Protein AF-A0A8T4JM76-F1 (afdb_monomer_lite)

Foldseek 3Di:
DDKDKDFQDDDPPDDDQAQDDDPPSPRVVVVVVCCVVVVDDDGTDIDDPPDPPDDDADPNHD

Structure (mmCIF, N/CA/C/O backbone):
data_AF-A0A8T4JM76-F1
#
_entry.id   AF-A0A8T4JM76-F1
#
loop_
_atom_site.group_PDB
_atom_site.id
_atom_site.type_symbol
_atom_site.label_atom_id
_atom_site.label_alt_id
_atom_site.label_comp_id
_atom_site.label_asym_id
_atom_site.label_entity_id
_atom_site.label_seq_id
_atom_site.pdbx_PDB_ins_code
_atom_site.Cartn_x
_atom_site.Cartn_y
_atom_site.Cartn_z
_atom_site.occupancy
_atom_site.B_iso_or_equiv
_atom_site.auth_seq_id
_atom_site.auth_comp_id
_atom_site.auth_asym_id
_atom_site.auth_atom_id
_atom_site.pdbx_PDB_model_num
ATOM 1 N N . MET A 1 1 ? 12.657 17.259 -9.004 1.00 57.69 1 MET A N 1
ATOM 2 C CA . MET A 1 1 ? 12.926 16.718 -7.649 1.00 57.69 1 MET A CA 1
ATOM 3 C C . MET A 1 1 ? 12.264 17.561 -6.569 1.00 57.69 1 MET A C 1
ATOM 5 O O . MET A 1 1 ? 12.899 18.010 -5.615 1.00 57.69 1 MET A O 1
ATOM 9 N N . ALA A 1 2 ? 10.953 17.732 -6.676 1.00 64.12 2 ALA A N 1
ATOM 10 C CA . ALA A 1 2 ? 10.123 18.174 -5.571 1.00 64.12 2 ALA A CA 1
ATOM 11 C C . ALA A 1 2 ? 9.242 16.997 -5.143 1.00 64.12 2 ALA A C 1
ATOM 13 O O . ALA A 1 2 ? 8.201 16.732 -5.736 1.00 64.12 2 ALA A O 1
ATOM 14 N N . LEU A 1 3 ? 9.653 16.294 -4.084 1.00 80.38 3 LEU A N 1
ATOM 15 C CA . LEU A 1 3 ? 8.766 15.364 -3.391 1.00 80.38 3 LEU A CA 1
ATOM 16 C C . LEU A 1 3 ? 7.778 16.181 -2.561 1.00 80.38 3 LEU A C 1
ATOM 18 O O . LEU A 1 3 ? 8.173 16.838 -1.594 1.00 80.38 3 LEU A O 1
ATOM 22 N N . LYS A 1 4 ? 6.491 16.116 -2.901 1.00 91.06 4 LYS A N 1
ATOM 23 C CA . LYS A 1 4 ? 5.438 16.725 -2.085 1.00 91.06 4 LYS A CA 1
ATOM 24 C C . LYS A 1 4 ? 4.536 15.644 -1.506 1.00 91.06 4 LYS A C 1
ATOM 26 O O . LYS A 1 4 ? 3.974 14.833 -2.232 1.00 91.06 4 LYS A O 1
ATOM 31 N N . LEU A 1 5 ? 4.375 15.665 -0.187 1.00 92.81 5 LEU A N 1
ATOM 32 C CA . LEU A 1 5 ? 3.414 14.829 0.522 1.00 92.81 5 LEU A CA 1
ATOM 33 C C . LEU A 1 5 ? 2.127 15.626 0.765 1.00 92.81 5 LEU A C 1
ATOM 35 O O . LEU A 1 5 ? 2.142 16.647 1.455 1.00 92.81 5 LEU A O 1
ATOM 39 N N . GLU A 1 6 ? 1.009 15.144 0.228 1.00 95.56 6 GLU A N 1
ATOM 40 C CA . GLU A 1 6 ? -0.327 15.664 0.521 1.00 95.56 6 GLU A CA 1
ATOM 41 C C . GLU A 1 6 ? -1.080 14.659 1.394 1.00 95.56 6 GLU A C 1
ATOM 43 O O . GLU A 1 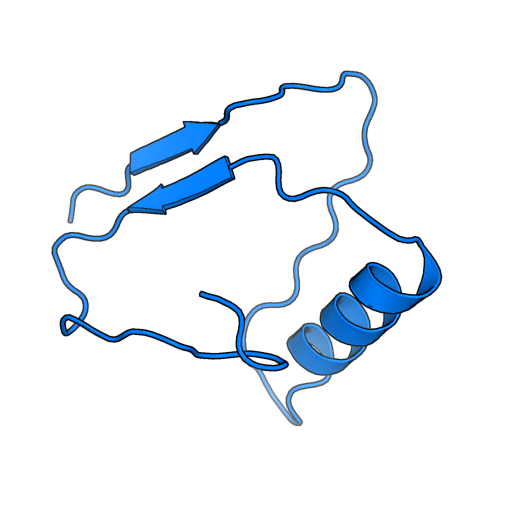6 ? -1.342 13.539 0.968 1.00 95.56 6 GLU A O 1
ATOM 48 N N . LEU A 1 7 ? -1.429 15.058 2.622 1.00 95.94 7 LEU A N 1
ATOM 49 C CA . LEU A 1 7 ? -2.223 14.250 3.553 1.00 95.94 7 LEU A CA 1
ATOM 50 C C . LEU A 1 7 ? -3.580 14.910 3.799 1.00 95.94 7 LEU A C 1
ATOM 52 O O . LEU A 1 7 ? -3.637 16.072 4.207 1.00 95.94 7 LEU A O 1
ATOM 56 N N . TRP A 1 8 ? -4.652 14.144 3.631 1.00 97.38 8 TRP A N 1
ATOM 57 C CA . TRP A 1 8 ? -6.028 14.519 3.959 1.00 97.38 8 TRP A CA 1
ATOM 58 C C . TRP A 1 8 ? -6.392 14.171 5.408 1.00 97.38 8 TRP A C 1
ATOM 60 O O . TRP A 1 8 ? -7.179 14.881 6.030 1.00 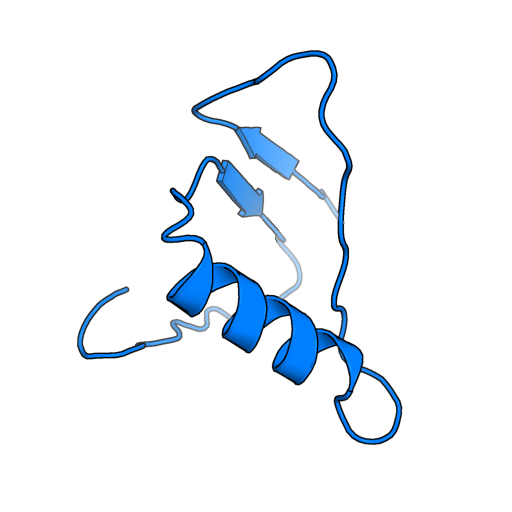97.38 8 TRP A O 1
ATOM 70 N N . LYS A 1 9 ? -5.782 13.122 5.983 1.00 96.88 9 LYS A N 1
ATOM 71 C CA . LYS A 1 9 ? -5.912 12.760 7.409 1.00 96.88 9 LYS A CA 1
ATOM 72 C C . LYS A 1 9 ? -4.541 12.547 8.055 1.00 96.88 9 LYS A C 1
ATOM 74 O O . LYS A 1 9 ? -3.598 12.109 7.405 1.00 96.88 9 LYS A O 1
ATOM 79 N N . LYS A 1 10 ? -4.427 12.877 9.348 1.00 95.94 10 LYS A N 1
ATOM 80 C CA . LYS A 1 10 ? -3.176 12.799 10.133 1.00 95.94 10 LYS A CA 1
ATOM 81 C C . LYS A 1 10 ? -3.415 12.127 11.496 1.00 95.94 10 LYS A C 1
ATOM 83 O O . LYS A 1 10 ? -3.479 12.826 12.511 1.00 95.94 10 LYS A O 1
ATOM 88 N N . PRO A 1 11 ? -3.618 10.798 11.534 1.00 94.56 11 PRO A N 1
ATOM 89 C CA . PRO A 1 11 ? -3.795 10.065 12.787 1.00 94.56 11 PRO A CA 1
ATOM 90 C C . PRO A 1 11 ? -2.539 10.166 13.672 1.00 94.56 11 PRO A C 1
ATOM 92 O O . PRO A 1 11 ? -1.426 10.345 13.178 1.00 94.56 11 PRO A O 1
ATOM 95 N N . LYS A 1 12 ? -2.713 10.075 14.995 1.00 96.44 12 LYS A N 1
ATOM 96 C CA . LYS A 1 12 ? -1.621 10.154 15.983 1.00 96.44 12 LYS A CA 1
ATOM 97 C C . LYS A 1 12 ? -1.356 8.782 16.597 1.00 96.44 12 LYS A C 1
ATOM 99 O O . LYS A 1 12 ? -2.277 7.983 16.712 1.00 96.44 12 LYS A O 1
ATOM 104 N N . GLY A 1 13 ? -0.113 8.542 17.023 1.00 96.44 13 GLY A N 1
ATOM 105 C CA . GLY A 1 13 ? 0.275 7.281 17.668 1.00 96.44 13 GLY A CA 1
ATOM 106 C C . GLY A 1 13 ? 0.203 6.069 16.736 1.00 96.44 13 GLY A C 1
ATOM 107 O O . GLY A 1 13 ? -0.122 4.978 17.188 1.00 96.44 13 GLY A O 1
ATOM 108 N N . VAL A 1 14 ? 0.446 6.270 15.438 1.00 95.69 14 VAL A N 1
ATOM 109 C CA . VAL A 1 14 ? 0.361 5.209 14.428 1.00 95.69 14 VAL A CA 1
ATOM 110 C C . VAL A 1 14 ? 1.672 4.450 14.268 1.00 95.69 14 VAL A C 1
ATOM 112 O O . VAL A 1 14 ? 2.754 5.017 14.418 1.00 95.69 14 VAL A O 1
ATOM 115 N N . THR A 1 15 ? 1.562 3.182 13.883 1.00 96.94 15 THR A N 1
ATOM 116 C CA . THR A 1 15 ? 2.666 2.402 13.318 1.00 96.94 15 THR A CA 1
ATOM 117 C C . THR A 1 15 ? 2.661 2.575 11.802 1.00 96.94 15 THR A C 1
ATOM 119 O O . THR A 1 15 ? 1.624 2.393 11.167 1.00 96.94 15 THR A O 1
ATOM 122 N N . ILE A 1 16 ? 3.807 2.937 11.223 1.00 95.56 16 ILE A N 1
ATOM 123 C CA . ILE A 1 16 ? 3.971 3.068 9.770 1.00 95.56 16 ILE A CA 1
ATOM 124 C C . ILE A 1 16 ? 4.524 1.751 9.226 1.00 95.56 16 ILE A C 1
ATOM 126 O O . ILE A 1 16 ? 5.528 1.251 9.730 1.00 95.56 16 ILE A O 1
ATOM 130 N N . ILE A 1 17 ? 3.869 1.216 8.198 1.00 97.00 17 ILE A N 1
ATOM 131 C CA . ILE A 1 17 ? 4.321 0.055 7.428 1.00 97.00 17 ILE A CA 1
ATOM 132 C C . ILE A 1 17 ? 4.584 0.539 6.002 1.00 97.00 17 ILE A C 1
ATOM 134 O O . ILE A 1 17 ? 3.803 1.313 5.454 1.00 97.00 17 ILE A O 1
ATOM 138 N N . GLU A 1 18 ? 5.701 0.111 5.430 1.00 95.88 18 GLU A N 1
ATOM 139 C CA . GLU A 1 18 ? 6.219 0.566 4.143 1.00 95.88 18 GLU A CA 1
ATOM 140 C C . GLU A 1 18 ? 6.505 -0.670 3.271 1.00 95.88 18 GLU A C 1
ATOM 142 O O . GLU A 1 18 ? 6.930 -1.705 3.788 1.00 95.88 18 GLU A O 1
ATOM 147 N N . GLY A 1 19 ? 6.185 -0.589 1.978 1.00 96.00 19 GLY A N 1
ATOM 148 C CA . GLY A 1 19 ? 6.158 -1.726 1.056 1.00 96.00 19 GLY A CA 1
ATOM 149 C C . GLY A 1 19 ? 6.685 -1.377 -0.331 1.00 96.00 19 GLY A C 1
ATOM 150 O O . GLY A 1 19 ? 6.026 -1.671 -1.325 1.00 96.00 19 GLY A O 1
ATOM 151 N N . PHE A 1 20 ? 7.843 -0.724 -0.424 1.00 94.44 20 PHE A N 1
ATOM 152 C CA . PHE A 1 20 ? 8.441 -0.346 -1.699 1.00 94.44 20 PHE A CA 1
ATOM 153 C C . PHE A 1 20 ? 8.890 -1.575 -2.502 1.00 94.44 20 PHE A C 1
ATOM 155 O O . PHE A 1 20 ? 9.266 -2.605 -1.930 1.00 94.44 20 PHE A O 1
ATOM 162 N N . PRO A 1 21 ? 8.902 -1.478 -3.844 1.00 94.94 21 PRO A N 1
ATOM 163 C CA . PRO A 1 21 ? 9.393 -2.547 -4.702 1.00 94.94 21 PRO A CA 1
ATOM 164 C C . PRO A 1 21 ? 10.812 -2.999 -4.330 1.00 94.94 21 PRO A C 1
ATOM 166 O O . PRO A 1 21 ? 11.729 -2.192 -4.183 1.00 94.94 21 PRO A O 1
ATOM 169 N N . GLY A 1 22 ? 10.992 -4.315 -4.227 1.00 94.75 22 GLY A N 1
ATOM 170 C CA . GLY A 1 22 ? 12.260 -4.959 -3.895 1.00 94.75 22 GLY A CA 1
ATOM 171 C C . GLY A 1 22 ? 12.299 -6.409 -4.381 1.00 94.75 22 GLY A C 1
ATOM 172 O O . GLY A 1 22 ? 11.469 -6.825 -5.195 1.00 94.75 22 GLY A O 1
ATOM 173 N N . PHE A 1 23 ? 13.252 -7.200 -3.881 1.00 96.06 23 PHE A N 1
ATOM 174 C CA . PHE A 1 23 ? 13.389 -8.608 -4.269 1.00 96.06 23 PHE A CA 1
ATOM 175 C C . PHE A 1 23 ? 12.107 -9.402 -4.000 1.00 96.06 23 PHE A C 1
ATOM 177 O O . PHE A 1 23 ? 11.562 -9.381 -2.898 1.00 96.06 23 PHE A O 1
ATOM 184 N N . GLY A 1 24 ? 11.620 -10.093 -5.035 1.00 96.25 24 GLY A N 1
ATOM 185 C CA . GLY A 1 24 ? 10.413 -10.918 -4.958 1.00 96.25 24 GLY A CA 1
ATOM 186 C C . GLY A 1 24 ? 9.120 -10.148 -4.673 1.00 96.25 24 GLY A C 1
ATOM 187 O O . GLY A 1 24 ? 8.110 -10.787 -4.408 1.00 96.25 24 GLY A O 1
ATOM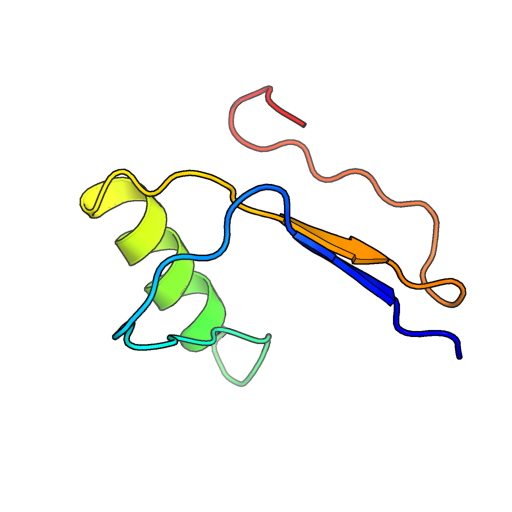 188 N N . LEU A 1 25 ? 9.142 -8.806 -4.699 1.00 97.31 25 LEU A N 1
ATOM 189 C CA . LEU A 1 25 ? 7.991 -7.937 -4.411 1.00 97.31 25 LEU A CA 1
ATOM 190 C C . LEU A 1 25 ? 7.301 -8.228 -3.065 1.00 97.31 25 LEU A C 1
ATOM 192 O O . LEU A 1 25 ? 6.128 -7.909 -2.886 1.00 97.31 25 LEU A O 1
ATOM 196 N N . VAL A 1 26 ? 8.034 -8.794 -2.100 1.00 97.56 26 VAL A N 1
ATOM 197 C CA . VAL A 1 26 ? 7.474 -9.219 -0.807 1.00 97.56 26 VAL A CA 1
ATOM 198 C C . VAL A 1 26 ? 6.837 -8.043 -0.063 1.00 97.56 26 VAL A C 1
ATOM 200 O O . VAL A 1 26 ? 5.746 -8.195 0.481 1.00 97.56 26 VAL A O 1
ATOM 203 N N . GLY A 1 27 ? 7.479 -6.869 -0.088 1.00 97.88 27 GLY A N 1
ATOM 204 C CA . GLY A 1 27 ? 6.960 -5.628 0.499 1.00 97.88 27 GLY A CA 1
ATOM 205 C C . GLY A 1 27 ? 5.593 -5.233 -0.075 1.00 97.88 27 GLY A C 1
ATOM 206 O O . GLY A 1 27 ? 4.617 -5.305 0.672 1.00 97.88 27 GLY A O 1
ATOM 207 N N . PRO A 1 28 ? 5.496 -4.910 -1.383 1.00 96.62 28 PRO A N 1
ATOM 208 C CA . PRO A 1 28 ? 4.238 -4.542 -2.031 1.00 96.62 28 PRO A CA 1
ATOM 209 C C . PRO A 1 28 ? 3.121 -5.571 -1.830 1.00 96.62 28 PRO A C 1
ATOM 211 O O . PRO A 1 28 ? 2.005 -5.196 -1.483 1.00 96.62 28 PRO A O 1
ATOM 214 N N . ILE A 1 29 ? 3.423 -6.869 -1.982 1.00 96.94 29 ILE A N 1
ATOM 215 C CA . ILE A 1 29 ? 2.443 -7.954 -1.795 1.00 96.94 29 ILE A CA 1
ATOM 216 C C . ILE A 1 29 ? 1.915 -7.966 -0.356 1.00 96.94 29 ILE A C 1
ATOM 218 O O . ILE A 1 29 ? 0.713 -8.090 -0.133 1.00 96.94 29 ILE A O 1
ATOM 222 N N . THR A 1 30 ? 2.805 -7.821 0.629 1.00 98.00 30 THR A N 1
ATOM 223 C CA . THR A 1 30 ? 2.418 -7.812 2.045 1.00 98.00 30 THR A CA 1
ATOM 224 C C . THR A 1 30 ? 1.586 -6.579 2.380 1.00 98.00 30 THR A C 1
ATOM 226 O O . THR A 1 30 ? 0.578 -6.697 3.074 1.00 98.00 30 THR A O 1
ATOM 229 N N . THR A 1 31 ? 1.972 -5.394 1.899 1.00 97.44 31 THR A N 1
ATOM 230 C CA . THR A 1 31 ? 1.212 -4.167 2.167 1.00 97.44 31 THR A CA 1
ATOM 231 C C . THR A 1 31 ? -0.152 -4.170 1.494 1.00 97.44 31 THR A C 1
ATOM 233 O O . THR A 1 31 ? -1.114 -3.767 2.139 1.00 97.44 31 THR A O 1
ATOM 236 N N . GLU A 1 32 ? -0.264 -4.681 0.266 1.00 94.44 32 GLU A N 1
ATOM 237 C CA . GLU A 1 32 ? -1.551 -4.813 -0.427 1.00 94.44 32 GLU A CA 1
ATOM 238 C C . GLU A 1 32 ? -2.487 -5.765 0.325 1.00 94.44 32 GLU A C 1
ATOM 240 O O . GLU A 1 32 ? -3.614 -5.408 0.665 1.00 94.44 32 GLU A O 1
ATOM 245 N N . PHE A 1 33 ? -1.974 -6.936 0.723 1.00 96.75 33 PHE A N 1
ATOM 246 C CA . PHE A 1 33 ? -2.723 -7.884 1.545 1.00 96.75 33 PHE A CA 1
ATOM 247 C C . PHE A 1 33 ? -3.248 -7.234 2.836 1.00 96.75 33 PHE A C 1
ATOM 249 O O . PHE A 1 33 ? -4.407 -7.427 3.206 1.00 96.75 33 PHE A O 1
ATOM 256 N N . LEU A 1 34 ? -2.419 -6.446 3.529 1.00 97.69 34 LEU A N 1
ATOM 257 C CA . LEU A 1 34 ? -2.827 -5.748 4.750 1.00 97.69 34 LEU A CA 1
ATOM 258 C C . LEU A 1 34 ? -3.872 -4.657 4.484 1.00 97.69 34 LEU A C 1
ATOM 260 O O . LEU A 1 34 ? -4.798 -4.523 5.285 1.00 97.69 34 LEU A O 1
ATOM 264 N N . ILE A 1 35 ? -3.748 -3.896 3.393 1.00 95.25 35 ILE A N 1
ATOM 265 C CA . ILE A 1 35 ? -4.710 -2.854 3.001 1.00 95.25 35 ILE A CA 1
ATOM 266 C C . ILE A 1 35 ? -6.109 -3.458 2.840 1.00 95.25 35 ILE A C 1
ATOM 268 O O . ILE A 1 35 ? -7.058 -2.946 3.450 1.00 95.25 35 ILE A O 1
ATOM 272 N N . ASP A 1 36 ? -6.209 -4.580 2.124 1.00 93.38 36 ASP A N 1
ATOM 273 C CA . ASP A 1 36 ? -7.465 -5.288 1.862 1.00 93.38 36 ASP A CA 1
ATOM 274 C C . ASP A 1 36 ? -8.090 -5.871 3.135 1.00 93.38 36 ASP A C 1
ATOM 276 O O . ASP A 1 36 ? -9.290 -5.728 3.388 1.00 93.38 36 ASP A O 1
ATOM 280 N N . HIS A 1 37 ? -7.277 -6.513 3.978 1.00 97.25 37 HIS A N 1
ATOM 281 C CA . HIS A 1 37 ? -7.775 -7.244 5.146 1.00 97.25 37 HIS A CA 1
ATOM 282 C C . HIS A 1 37 ? -8.072 -6.335 6.341 1.00 97.25 37 HIS A C 1
ATOM 284 O O . HIS A 1 37 ? -9.008 -6.600 7.099 1.00 97.25 37 HIS A O 1
ATOM 290 N N . LEU A 1 38 ? -7.313 -5.248 6.510 1.00 96.62 38 LEU A N 1
ATOM 291 C CA . LEU A 1 38 ? -7.553 -4.253 7.558 1.00 96.62 38 LEU A CA 1
ATOM 292 C C . LEU A 1 38 ? -8.572 -3.189 7.138 1.00 96.62 38 LEU A C 1
ATOM 294 O O . LEU A 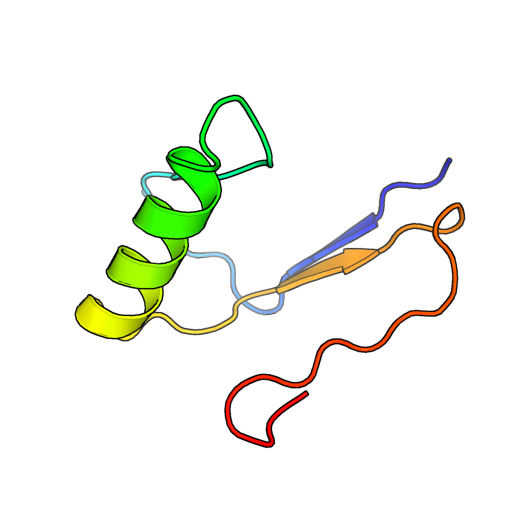1 38 ? -8.983 -2.392 7.982 1.00 96.62 38 LEU A O 1
ATOM 298 N N . LYS A 1 39 ? -8.999 -3.187 5.865 1.00 93.69 39 LYS A N 1
ATOM 299 C CA . LYS A 1 39 ? -9.961 -2.229 5.297 1.00 93.69 39 LYS A CA 1
ATOM 300 C C . LYS A 1 39 ? -9.524 -0.788 5.546 1.00 93.69 39 LYS A C 1
ATOM 302 O O . LYS A 1 39 ? -10.273 0.030 6.084 1.00 93.69 39 LYS A O 1
ATOM 307 N N . THR A 1 40 ? -8.267 -0.514 5.216 1.00 94.31 40 THR A N 1
ATOM 308 C CA . THR A 1 40 ? -7.671 0.805 5.443 1.00 94.31 40 THR A CA 1
ATOM 309 C C . THR A 1 40 ? -8.315 1.873 4.556 1.00 94.31 40 THR A C 1
ATOM 311 O O . THR A 1 40 ? -8.951 1.579 3.546 1.00 94.31 40 THR A O 1
ATOM 314 N N . GLU A 1 41 ? -8.160 3.136 4.946 1.00 93.75 41 GLU A N 1
ATOM 315 C CA . GLU A 1 41 ? -8.616 4.288 4.170 1.00 93.75 41 GLU A CA 1
ATOM 316 C C . GLU A 1 41 ? -7.410 5.014 3.569 1.00 93.75 41 GLU A C 1
ATOM 318 O O . GLU A 1 41 ? -6.406 5.230 4.251 1.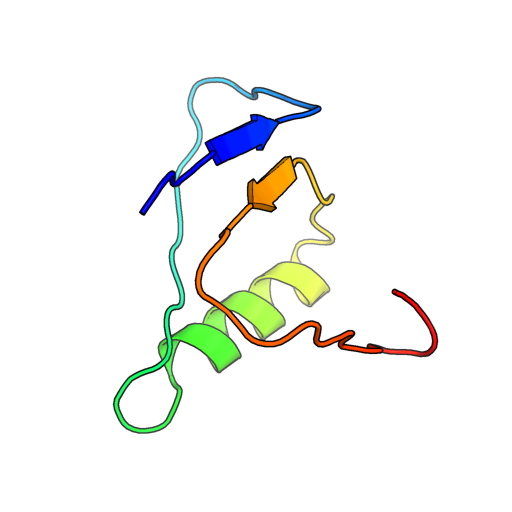00 93.75 41 GLU A O 1
ATOM 323 N N . GLN A 1 42 ? -7.520 5.457 2.315 1.00 93.62 42 GLN A N 1
ATOM 324 C CA . GLN A 1 42 ? -6.504 6.307 1.706 1.00 93.62 42 GLN A CA 1
ATOM 325 C C . GLN A 1 42 ? -6.487 7.688 2.384 1.00 93.62 42 GLN A C 1
ATOM 327 O O . GLN A 1 42 ? -7.452 8.448 2.315 1.00 93.62 42 GLN A O 1
ATOM 332 N N . ILE A 1 43 ? -5.372 8.038 3.030 1.00 96.19 43 ILE A N 1
ATOM 333 C CA . ILE A 1 43 ? -5.242 9.293 3.797 1.00 96.19 43 ILE A CA 1
ATOM 334 C C . ILE A 1 43 ? -4.365 10.350 3.131 1.00 96.19 43 ILE A C 1
ATOM 336 O O . ILE A 1 43 ? -4.217 11.444 3.677 1.00 96.19 43 ILE A O 1
ATOM 340 N N . GLY A 1 44 ? -3.766 10.043 1.985 1.00 95.12 44 GLY A N 1
ATOM 341 C CA . GLY A 1 44 ? -2.916 10.974 1.261 1.00 95.12 44 GLY A CA 1
ATOM 342 C C . GLY A 1 44 ? -2.292 10.378 0.009 1.00 95.12 44 GLY A C 1
ATOM 343 O O . GLY A 1 44 ? -2.639 9.277 -0.424 1.00 95.12 44 GLY A O 1
ATOM 344 N N . ARG A 1 45 ? -1.349 11.130 -0.558 1.00 93.19 45 ARG A N 1
ATOM 345 C CA . ARG A 1 45 ? -0.551 10.744 -1.722 1.00 93.19 45 ARG A CA 1
ATOM 346 C C . ARG A 1 45 ? 0.793 11.466 -1.748 1.00 93.19 45 ARG A C 1
ATOM 348 O O . ARG A 1 45 ? 0.930 12.583 -1.240 1.00 93.19 45 ARG A O 1
ATOM 355 N N . PHE A 1 46 ? 1.755 10.842 -2.411 1.00 91.50 46 PHE A N 1
ATOM 356 C CA . PHE A 1 46 ? 3.001 11.480 -2.814 1.00 91.50 46 PHE A CA 1
ATOM 357 C C . PHE A 1 46 ? 2.854 12.039 -4.230 1.00 91.50 46 PHE A C 1
ATOM 359 O O . PHE A 1 46 ? 2.253 11.406 -5.096 1.00 91.50 46 PHE A O 1
ATOM 366 N N . ILE A 1 47 ? 3.390 13.232 -4.456 1.00 90.06 47 ILE A N 1
ATOM 367 C CA . ILE A 1 47 ? 3.443 13.889 -5.760 1.00 90.06 47 ILE A CA 1
ATOM 368 C C . ILE A 1 47 ? 4.908 13.976 -6.170 1.00 90.06 47 ILE A C 1
ATOM 370 O O . ILE A 1 47 ? 5.738 14.478 -5.407 1.00 90.06 47 ILE A O 1
ATOM 374 N N . TYR A 1 48 ? 5.177 13.488 -7.380 1.00 87.56 48 TYR A N 1
ATOM 375 C CA . TYR A 1 48 ? 6.480 13.491 -8.031 1.00 87.56 48 TYR A CA 1
ATOM 376 C C . TYR A 1 48 ? 6.368 14.260 -9.349 1.00 87.56 48 TYR A C 1
ATOM 378 O O . TYR A 1 48 ? 5.438 14.032 -10.120 1.00 87.56 48 TYR A O 1
ATOM 386 N N . ASP A 1 49 ? 7.316 15.155 -9.603 1.00 86.31 49 ASP A N 1
ATOM 387 C CA . ASP A 1 49 ? 7.471 15.910 -10.851 1.00 86.31 49 ASP A CA 1
ATOM 388 C C . ASP A 1 49 ? 8.261 15.140 -11.926 1.00 86.31 49 ASP A C 1
ATOM 390 O O . ASP A 1 49 ? 8.211 15.485 -13.105 1.00 86.31 49 ASP A O 1
ATOM 394 N N . ASP A 1 50 ? 8.940 14.064 -11.522 1.00 85.88 50 ASP A N 1
ATOM 395 C CA . ASP A 1 50 ? 9.962 13.389 -12.327 1.00 85.88 50 ASP A CA 1
ATOM 396 C C . ASP A 1 50 ? 9.499 12.025 -12.899 1.00 85.88 50 ASP A C 1
ATOM 398 O O . ASP A 1 50 ? 10.255 11.355 -13.603 1.00 85.88 50 ASP A O 1
ATOM 402 N N . LEU A 1 51 ? 8.270 11.583 -12.593 1.00 83.00 51 LEU A N 1
ATOM 403 C CA . LEU A 1 51 ? 7.714 10.306 -13.065 1.00 83.00 51 LEU A CA 1
ATOM 404 C C . LEU A 1 51 ? 6.820 10.501 -14.303 1.00 83.00 51 LEU A C 1
ATOM 406 O O . LEU A 1 51 ? 6.105 11.502 -14.386 1.00 83.00 51 LEU A O 1
ATOM 410 N N . PRO A 1 52 ? 6.790 9.540 -15.251 1.00 86.25 52 PRO A N 1
ATOM 411 C CA . PRO A 1 52 ? 5.845 9.579 -16.361 1.00 86.25 52 PRO A CA 1
ATOM 412 C C . PRO A 1 52 ? 4.405 9.653 -15.852 1.00 86.25 52 PRO A C 1
ATOM 414 O O . PRO A 1 52 ? 4.040 8.928 -14.923 1.00 86.25 52 PRO A O 1
ATOM 417 N N . ALA A 1 53 ? 3.574 10.477 -16.496 1.00 86.31 53 ALA A N 1
ATOM 418 C CA . ALA A 1 53 ? 2.148 10.556 -16.198 1.00 86.31 53 ALA A CA 1
ATOM 419 C C . ALA A 1 53 ? 1.497 9.181 -16.412 1.00 86.31 53 ALA A C 1
ATOM 421 O O . ALA A 1 53 ? 1.250 8.759 -17.540 1.00 86.31 53 ALA A O 1
ATOM 422 N N . THR A 1 54 ? 1.262 8.479 -15.306 1.00 88.44 54 THR A N 1
ATOM 423 C CA . THR A 1 54 ? 0.785 7.097 -15.274 1.00 88.44 54 THR A CA 1
ATOM 424 C C . THR A 1 54 ? -0.400 7.020 -14.327 1.00 88.44 54 THR A C 1
ATOM 426 O O . THR A 1 54 ? -0.344 7.556 -13.222 1.00 88.44 54 THR A O 1
ATOM 429 N N . ILE A 1 55 ? -1.468 6.353 -14.758 1.00 87.94 55 ILE A N 1
ATOM 430 C CA . ILE A 1 55 ? -2.640 6.067 -13.932 1.00 87.94 55 ILE A CA 1
ATOM 431 C C . ILE A 1 55 ? -2.731 4.555 -13.736 1.00 87.94 55 ILE A C 1
ATOM 433 O O . ILE A 1 55 ? -2.790 3.801 -14.707 1.00 87.94 55 ILE A O 1
ATOM 437 N N . ALA A 1 56 ? -2.688 4.111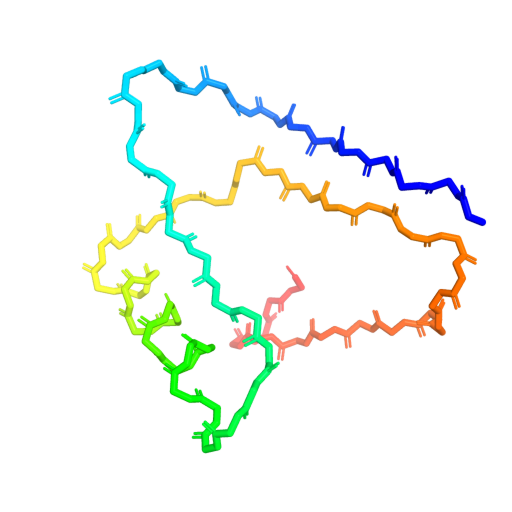 -12.482 1.00 86.62 56 ALA A N 1
ATOM 438 C CA . ALA A 1 56 ? -2.993 2.732 -12.132 1.00 86.62 56 ALA A CA 1
ATOM 439 C C . ALA A 1 56 ? -4.501 2.628 -11.886 1.00 86.62 56 ALA A C 1
ATOM 441 O O . ALA A 1 56 ? -5.079 3.509 -11.258 1.00 86.62 56 ALA A O 1
ATOM 442 N N . ILE A 1 57 ? -5.132 1.577 -12.407 1.00 87.94 57 ILE A N 1
ATOM 443 C CA . ILE A 1 57 ? -6.544 1.283 -12.156 1.00 87.94 57 ILE A CA 1
ATOM 444 C C . ILE A 1 57 ? -6.594 -0.042 -11.404 1.00 87.94 57 ILE A C 1
ATOM 446 O O . ILE A 1 57 ? -6.128 -1.057 -11.922 1.00 87.94 57 ILE A O 1
ATOM 450 N N . HIS A 1 58 ? -7.160 -0.024 -10.202 1.00 83.69 58 HIS A N 1
ATOM 451 C CA . HIS A 1 58 ? -7.316 -1.191 -9.339 1.00 83.69 58 HIS A CA 1
ATOM 452 C C . HIS A 1 58 ? -8.806 -1.411 -9.060 1.00 83.69 58 HIS A C 1
ATOM 454 O O . HIS A 1 58 ? -9.491 -0.494 -8.613 1.00 83.69 58 HIS A O 1
ATOM 460 N N . ASP A 1 59 ? -9.342 -2.589 -9.391 1.00 84.31 59 ASP A N 1
ATOM 461 C CA . ASP A 1 59 ? -10.778 -2.905 -9.275 1.00 84.31 59 ASP A CA 1
ATOM 462 C C . ASP A 1 59 ? -11.718 -1.849 -9.893 1.00 84.31 59 ASP A C 1
ATOM 464 O O . ASP A 1 59 ? -12.784 -1.519 -9.368 1.00 84.31 59 ASP A O 1
ATOM 468 N N . GLY A 1 60 ? -11.307 -1.275 -11.030 1.00 87.75 60 GLY A N 1
ATOM 469 C CA . GLY A 1 60 ? -12.062 -0.225 -11.724 1.00 87.75 60 GLY A CA 1
ATOM 470 C C . GLY A 1 60 ? -12.048 1.138 -11.023 1.00 87.75 60 GLY A C 1
ATOM 471 O O . GLY A 1 60 ? -12.782 2.037 -11.434 1.00 87.75 60 GLY A O 1
ATOM 472 N N . LYS A 1 61 ? -11.226 1.305 -9.983 1.00 78.31 61 LYS A N 1
ATOM 473 C CA . LYS A 1 61 ? -11.016 2.559 -9.256 1.00 78.31 61 LYS A CA 1
ATOM 474 C C . LYS A 1 61 ? -9.650 3.146 -9.592 1.00 78.31 61 LYS A C 1
ATOM 476 O O . LYS A 1 61 ? -8.695 2.414 -9.848 1.00 78.31 61 LYS A O 1
ATOM 481 N N . VAL A 1 62 ? -9.613 4.475 -9.609 1.00 76.81 62 VAL A N 1
ATOM 482 C CA . VAL A 1 62 ? -8.399 5.296 -9.725 1.00 76.81 62 VAL A CA 1
ATOM 483 C C . VAL A 1 62 ? -7.819 5.532 -8.341 1.00 76.81 62 VAL A C 1
ATOM 485 O O . VAL A 1 62 ? -8.639 5.780 -7.427 1.00 76.81 62 VAL A O 1
#

Sequence (62 aa):
MALKLELWKKPKGVTIIEGFPGFGLVGPITTEFLIDHLKTEQIGRFIYDDLPATIAIHDGKV

Secondary structure (DSSP, 8-state):
---EEEES---SSPPP----S-GGGHHHHHHHHHHHHHT----EEEE-SSS------BTTB-

pLDDT: mean 91.62, std 7.66, range [57.69, 98.0]

Radius of gyration: 13.46 Å; chains: 1; bounding box: 26×29×34 Å